Protein AF-A0A660MTZ4-F1 (afdb_monomer_lite)

Structure (mmCIF, N/CA/C/O backbone):
data_AF-A0A660MTZ4-F1
#
_entry.id   AF-A0A660MTZ4-F1
#
loop_
_atom_site.group_PDB
_atom_site.id
_atom_site.type_symbol
_atom_site.label_atom_id
_atom_site.label_alt_id
_atom_site.label_comp_id
_atom_site.label_asym_id
_atom_site.label_entity_id
_atom_site.label_seq_id
_atom_site.pdbx_PDB_ins_code
_atom_site.Cartn_x
_atom_site.Cartn_y
_atom_site.Cartn_z
_atom_site.occupancy
_atom_site.B_iso_or_equiv
_atom_site.auth_seq_id
_atom_site.auth_comp_id
_atom_site.auth_asym_id
_atom_site.auth_atom_id
_atom_site.pdbx_PDB_model_num
ATOM 1 N N . MET A 1 1 ? 45.796 -14.600 -54.735 1.00 60.44 1 MET A N 1
ATOM 2 C CA . MET A 1 1 ? 46.153 -14.712 -53.299 1.00 60.44 1 MET A CA 1
ATOM 3 C C . MET A 1 1 ? 45.987 -13.422 -52.475 1.00 60.44 1 MET A C 1
ATOM 5 O O . MET A 1 1 ? 45.614 -13.529 -51.316 1.00 60.44 1 MET A O 1
ATOM 9 N N . LYS A 1 2 ? 46.230 -12.202 -53.001 1.00 61.78 2 LYS A N 1
ATOM 10 C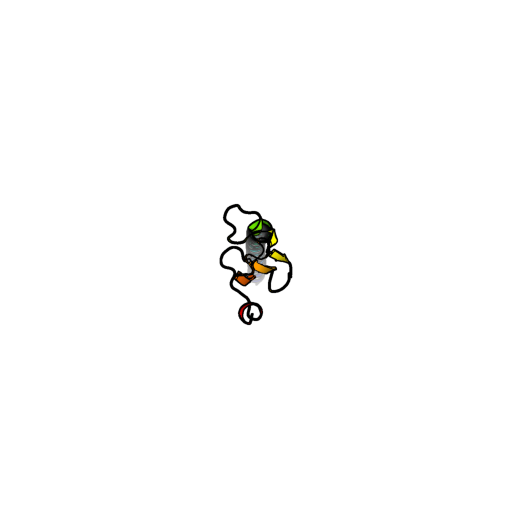 CA . LYS A 1 2 ? 45.974 -10.938 -52.255 1.00 61.78 2 LYS A CA 1
ATOM 11 C C . LYS A 1 2 ? 44.478 -10.587 -52.105 1.00 61.78 2 LYS A C 1
ATOM 13 O O . LYS A 1 2 ? 44.096 -10.045 -51.075 1.00 61.78 2 LYS A O 1
ATOM 18 N N . SER A 1 3 ? 43.652 -10.934 -53.098 1.00 71.88 3 SER A N 1
ATOM 19 C CA . SER A 1 3 ? 42.214 -10.602 -53.144 1.00 71.88 3 SER A CA 1
ATOM 20 C C . SER A 1 3 ? 41.358 -11.357 -52.108 1.00 71.88 3 SER A C 1
ATOM 22 O O . SER A 1 3 ? 40.445 -10.767 -51.531 1.00 71.88 3 SER A O 1
ATOM 24 N N . ASP A 1 4 ? 41.700 -12.605 -51.771 1.00 81.31 4 ASP A N 1
ATOM 25 C CA . ASP A 1 4 ? 40.934 -13.389 -50.784 1.00 81.31 4 ASP A CA 1
ATOM 26 C C . ASP A 1 4 ? 41.078 -12.835 -49.362 1.00 81.31 4 ASP A C 1
ATOM 28 O O . ASP A 1 4 ? 40.115 -12.758 -48.603 1.00 81.31 4 ASP A O 1
ATOM 32 N N . ARG A 1 5 ? 42.280 -12.363 -49.006 1.00 85.69 5 ARG A N 1
ATOM 33 C CA . ARG A 1 5 ? 42.540 -11.765 -47.688 1.00 85.69 5 ARG A CA 1
ATOM 34 C C . ARG A 1 5 ? 41.808 -10.437 -47.512 1.00 85.69 5 ARG A C 1
ATOM 36 O O . ARG A 1 5 ? 41.330 -10.155 -46.419 1.00 85.69 5 ARG A O 1
ATOM 43 N N . THR A 1 6 ? 41.677 -9.643 -48.576 1.00 88.12 6 THR A N 1
ATOM 44 C CA . THR A 1 6 ? 40.923 -8.384 -48.520 1.00 88.12 6 THR A CA 1
ATOM 45 C C . THR A 1 6 ? 39.429 -8.616 -48.304 1.00 88.12 6 THR A C 1
ATOM 47 O O . THR A 1 6 ? 38.830 -7.915 -47.494 1.00 88.12 6 THR A O 1
ATOM 50 N N . LEU A 1 7 ? 38.835 -9.637 -48.933 1.00 88.44 7 LEU A N 1
ATOM 51 C CA . LEU A 1 7 ? 37.413 -9.963 -48.755 1.00 88.44 7 LEU A CA 1
ATOM 52 C C . LEU A 1 7 ? 37.084 -10.375 -47.314 1.00 88.44 7 LEU A C 1
ATOM 54 O O . LEU A 1 7 ? 36.073 -9.937 -46.766 1.00 88.44 7 LEU A O 1
ATOM 58 N N . LEU A 1 8 ? 37.964 -11.149 -46.672 1.00 88.56 8 LEU A N 1
ATOM 59 C CA . LEU A 1 8 ? 37.791 -11.547 -45.271 1.00 88.56 8 LEU A CA 1
ATOM 60 C C . LEU A 1 8 ? 37.819 -10.345 -44.317 1.00 88.56 8 LEU A C 1
ATOM 62 O O . LEU A 1 8 ? 37.004 -10.271 -43.398 1.00 88.56 8 LEU A O 1
ATOM 66 N N . ILE A 1 9 ? 38.711 -9.380 -44.556 1.00 91.81 9 ILE A N 1
ATOM 67 C CA . ILE A 1 9 ? 38.810 -8.160 -43.741 1.00 91.81 9 ILE A CA 1
ATOM 68 C C . ILE A 1 9 ? 37.534 -7.321 -43.889 1.00 91.81 9 ILE A C 1
ATOM 70 O O . ILE A 1 9 ? 36.960 -6.908 -42.882 1.00 91.81 9 ILE A O 1
ATOM 74 N N . TYR A 1 10 ? 37.036 -7.123 -45.114 1.00 94.12 10 TYR A N 1
ATOM 75 C CA . TYR A 1 10 ? 35.783 -6.391 -45.327 1.00 94.12 10 TYR A CA 1
ATOM 76 C C . TYR A 1 10 ? 34.580 -7.088 -44.680 1.00 94.12 10 TYR A C 1
ATOM 78 O O . TYR A 1 10 ? 33.761 -6.418 -44.051 1.00 94.12 10 TYR A O 1
ATOM 86 N N . GLY A 1 11 ? 34.495 -8.419 -44.754 1.00 92.25 11 GLY A N 1
ATOM 87 C CA . GLY A 1 11 ? 33.436 -9.185 -44.091 1.00 92.25 11 GLY A CA 1
ATOM 88 C C . GLY A 1 11 ? 33.438 -9.020 -42.567 1.00 92.25 11 GLY A C 1
ATOM 89 O O . GLY A 1 11 ? 32.384 -8.815 -41.965 1.00 92.25 11 GLY A O 1
ATOM 90 N N . LEU A 1 12 ? 34.618 -9.036 -41.943 1.00 93.44 12 LEU A N 1
ATOM 91 C CA . LEU A 1 12 ? 34.767 -8.884 -40.492 1.00 93.44 12 LEU A CA 1
ATOM 92 C C . LEU A 1 12 ? 34.428 -7.455 -40.034 1.00 93.44 12 LEU A C 1
ATOM 94 O O . LEU A 1 12 ? 33.739 -7.276 -39.030 1.00 93.44 12 LEU A O 1
ATOM 98 N N . LEU A 1 13 ? 34.825 -6.441 -40.809 1.00 94.06 13 LEU A N 1
ATOM 99 C CA . LEU A 1 13 ? 34.481 -5.040 -40.543 1.00 94.06 13 LEU A CA 1
ATOM 100 C C . LEU A 1 13 ? 32.974 -4.783 -40.658 1.00 94.06 13 LEU A C 1
ATOM 102 O O . LEU A 1 13 ? 32.386 -4.162 -39.772 1.00 94.06 13 LEU A O 1
ATOM 106 N N . ILE A 1 14 ? 32.334 -5.297 -41.711 1.00 94.88 14 ILE A N 1
ATOM 107 C CA . ILE A 1 14 ? 30.888 -5.151 -41.921 1.00 94.88 14 ILE A CA 1
ATOM 108 C C . ILE A 1 14 ? 30.114 -5.902 -40.832 1.00 94.88 14 ILE A C 1
ATOM 110 O O . ILE A 1 14 ? 29.200 -5.340 -40.230 1.00 94.88 14 ILE A O 1
ATOM 114 N N . GLY A 1 15 ? 30.508 -7.140 -40.516 1.00 94.19 15 GLY A N 1
ATOM 115 C CA . GLY A 1 15 ? 29.901 -7.924 -39.441 1.00 94.19 15 GLY A CA 1
ATOM 116 C C . GLY A 1 15 ? 30.031 -7.246 -38.075 1.00 94.19 15 GLY A C 1
ATOM 117 O O . GLY A 1 15 ? 29.054 -7.165 -37.328 1.00 94.19 15 GLY A O 1
ATOM 118 N N . GLY A 1 16 ? 31.204 -6.684 -37.771 1.00 93.50 16 GLY A N 1
ATOM 119 C CA . GLY A 1 16 ? 31.438 -5.904 -36.556 1.00 93.50 16 GLY A CA 1
ATOM 120 C C . GLY A 1 16 ? 30.543 -4.667 -36.473 1.00 93.50 16 GLY A C 1
ATOM 121 O O . GLY A 1 16 ? 29.912 -4.437 -35.442 1.00 93.50 16 GLY A O 1
ATOM 122 N N . LEU A 1 17 ? 30.410 -3.917 -37.571 1.00 94.31 17 LEU A N 1
ATOM 123 C CA . LEU A 1 17 ? 29.572 -2.717 -37.635 1.00 94.31 17 LEU A CA 1
ATOM 124 C C . LEU A 1 17 ? 28.076 -3.042 -37.475 1.00 94.31 17 LEU A C 1
ATOM 126 O O . LEU A 1 17 ? 27.364 -2.382 -36.713 1.00 94.31 17 LEU A O 1
ATOM 130 N N . ILE A 1 18 ? 27.597 -4.096 -38.139 1.00 94.81 18 ILE A N 1
ATOM 131 C CA . ILE A 1 18 ? 26.212 -4.571 -38.012 1.00 94.81 18 ILE A CA 1
ATOM 132 C C . ILE A 1 18 ? 25.937 -5.032 -3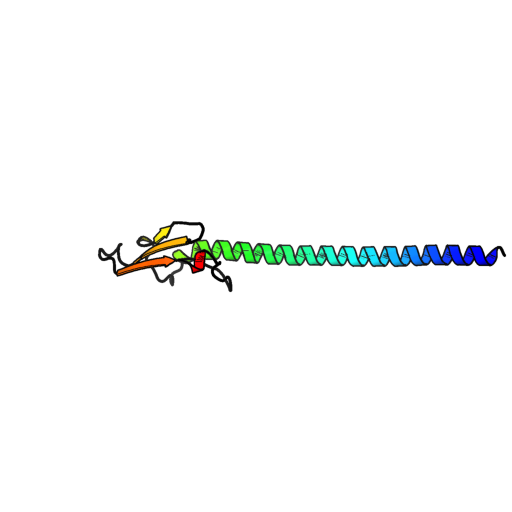6.575 1.00 94.81 18 ILE A C 1
ATOM 134 O O . ILE A 1 18 ? 24.926 -4.662 -35.979 1.00 94.81 18 ILE A O 1
ATOM 138 N N . THR A 1 19 ? 26.856 -5.790 -35.976 1.00 92.69 19 THR A N 1
ATOM 139 C CA . THR A 1 19 ? 26.698 -6.275 -34.597 1.00 92.69 19 THR A CA 1
ATOM 140 C C . THR A 1 19 ? 26.710 -5.115 -33.601 1.00 92.69 19 THR A C 1
ATOM 142 O O . THR A 1 19 ? 25.882 -5.072 -32.689 1.00 92.69 19 THR A O 1
ATOM 145 N N . TYR A 1 20 ? 27.592 -4.133 -33.805 1.00 95.12 20 TYR A N 1
ATOM 146 C CA . TYR A 1 20 ? 27.687 -2.932 -32.980 1.00 95.12 20 TYR A CA 1
ATOM 147 C C . TYR A 1 20 ? 26.394 -2.107 -33.002 1.00 95.12 20 TYR A C 1
ATOM 149 O O . TYR A 1 20 ? 25.859 -1.771 -31.940 1.00 95.12 20 TYR A O 1
ATOM 157 N N . THR A 1 21 ? 25.851 -1.831 -34.193 1.00 92.81 21 THR A N 1
ATOM 158 C CA . THR A 1 21 ? 24.586 -1.086 -34.350 1.00 92.81 21 THR A CA 1
ATOM 159 C C . THR A 1 21 ? 23.397 -1.846 -33.758 1.00 92.81 21 THR A C 1
ATOM 161 O O . THR A 1 21 ? 22.565 -1.271 -33.054 1.00 92.81 21 THR A O 1
ATOM 164 N N . PHE A 1 22 ? 23.334 -3.164 -33.956 1.00 93.38 22 PHE A N 1
ATOM 165 C CA . PHE A 1 22 ? 22.273 -3.991 -33.387 1.00 93.38 22 PHE A CA 1
ATOM 166 C C . PHE A 1 22 ? 22.310 -4.029 -31.849 1.00 93.38 22 PHE A C 1
ATOM 168 O O . PHE A 1 22 ? 21.265 -3.911 -31.196 1.00 93.38 22 PHE A O 1
ATOM 175 N N . LEU A 1 23 ? 23.504 -4.147 -31.254 1.00 90.19 23 LEU A N 1
ATOM 176 C CA . LEU A 1 23 ? 23.707 -4.132 -29.801 1.00 90.19 23 LEU A CA 1
ATOM 177 C C . LEU A 1 23 ? 23.302 -2.796 -29.175 1.00 90.19 23 LEU A C 1
ATOM 179 O O . LEU A 1 23 ? 22.586 -2.787 -28.171 1.00 90.19 23 LEU A O 1
ATOM 183 N N . THR A 1 24 ? 23.696 -1.674 -29.780 1.00 88.69 24 THR A N 1
ATOM 184 C CA . THR A 1 24 ? 23.326 -0.340 -29.282 1.00 88.69 24 THR A CA 1
ATOM 185 C C . THR A 1 24 ? 21.814 -0.132 -29.333 1.00 88.69 24 THR A C 1
ATOM 187 O O . THR A 1 24 ? 21.220 0.256 -28.326 1.00 88.69 24 THR A O 1
ATOM 190 N N . ILE A 1 25 ? 21.142 -0.498 -30.430 1.00 90.56 25 ILE A N 1
ATOM 191 C CA . ILE A 1 25 ? 19.673 -0.413 -30.522 1.00 90.56 25 ILE A CA 1
ATOM 192 C C . ILE A 1 25 ? 18.992 -1.269 -29.440 1.00 90.56 25 ILE A C 1
ATOM 194 O O . ILE A 1 25 ? 18.056 -0.812 -28.774 1.00 90.56 25 ILE A O 1
ATOM 198 N N . ARG A 1 26 ? 19.454 -2.510 -29.224 1.00 89.31 26 ARG A N 1
ATOM 199 C CA . ARG A 1 26 ? 18.933 -3.396 -28.165 1.00 89.31 26 ARG A CA 1
ATOM 200 C C . ARG A 1 26 ? 19.112 -2.778 -26.773 1.00 89.31 26 ARG A C 1
ATOM 202 O O . ARG A 1 26 ? 18.177 -2.825 -25.971 1.00 89.31 26 ARG A O 1
ATOM 209 N N . PHE A 1 27 ? 20.268 -2.173 -26.507 1.00 87.31 27 PHE A N 1
ATOM 210 C CA . PHE A 1 27 ? 20.594 -1.545 -25.227 1.00 87.31 27 PHE A CA 1
ATOM 211 C C . PHE A 1 27 ? 19.704 -0.328 -24.932 1.00 87.31 27 PHE A C 1
ATOM 213 O O . PHE A 1 27 ? 19.049 -0.289 -23.888 1.00 87.31 27 PHE A O 1
ATOM 220 N N . TYR A 1 28 ? 19.562 0.599 -25.886 1.00 87.75 28 TYR A N 1
ATOM 221 C CA . TYR A 1 28 ? 18.686 1.770 -25.738 1.00 87.75 28 TYR A CA 1
ATOM 222 C C . TYR A 1 28 ? 17.219 1.380 -25.519 1.00 87.75 28 TYR A C 1
ATOM 224 O O . TYR A 1 28 ? 16.535 1.951 -24.664 1.00 87.75 28 TYR A O 1
ATOM 232 N N . ARG A 1 29 ? 16.725 0.357 -26.231 1.00 84.75 29 ARG A N 1
ATOM 233 C CA . ARG A 1 29 ? 15.360 -0.154 -26.019 1.00 84.75 29 ARG A CA 1
ATOM 234 C C . ARG A 1 29 ? 15.183 -0.767 -24.631 1.00 84.75 29 ARG A C 1
ATOM 236 O O . ARG A 1 29 ? 14.116 -0.597 -24.043 1.00 84.75 29 ARG A O 1
ATOM 243 N N . LYS A 1 30 ? 16.196 -1.460 -24.100 1.00 84.19 30 LYS A N 1
ATOM 244 C CA . LYS A 1 30 ? 16.156 -2.043 -22.751 1.00 84.19 30 LYS A CA 1
ATOM 245 C C . LYS A 1 30 ? 16.095 -0.952 -21.681 1.00 84.19 30 LYS A C 1
ATOM 247 O O . LYS A 1 30 ? 15.221 -1.021 -20.822 1.00 84.19 30 LYS A O 1
ATOM 252 N N . ILE A 1 31 ? 16.939 0.076 -21.783 1.00 79.56 31 ILE A N 1
ATOM 253 C CA . ILE A 1 31 ? 16.940 1.214 -20.848 1.00 79.56 31 ILE A CA 1
ATOM 254 C C . ILE A 1 31 ? 15.589 1.930 -20.852 1.00 79.56 31 ILE A C 1
ATOM 256 O O . ILE A 1 31 ? 15.011 2.150 -19.790 1.00 79.56 31 ILE A O 1
ATOM 260 N N . LYS A 1 32 ? 15.042 2.230 -22.037 1.00 80.44 32 LYS A N 1
ATOM 261 C CA . LYS A 1 32 ? 13.748 2.917 -22.146 1.00 80.44 32 LYS A CA 1
ATOM 262 C C . LYS A 1 32 ? 12.610 2.114 -21.512 1.00 80.44 32 LYS A C 1
ATOM 264 O O . LYS A 1 32 ? 11.762 2.696 -20.843 1.00 80.44 32 LYS A O 1
ATOM 269 N N . ARG A 1 33 ? 12.601 0.785 -21.687 1.00 76.31 33 ARG A N 1
ATOM 270 C CA . ARG A 1 33 ? 11.622 -0.079 -21.011 1.00 76.31 33 ARG A CA 1
ATOM 271 C C . ARG A 1 33 ? 11.780 -0.000 -19.500 1.00 76.31 33 ARG A C 1
ATOM 273 O O . ARG A 1 33 ? 10.794 0.289 -18.846 1.00 76.31 33 ARG A O 1
ATOM 280 N N . ILE A 1 34 ? 12.995 -0.185 -18.977 1.00 70.56 34 ILE A N 1
ATOM 281 C CA . ILE A 1 34 ? 13.269 -0.152 -17.531 1.00 70.56 34 ILE A CA 1
ATOM 282 C C . ILE A 1 34 ? 12.776 1.160 -16.918 1.00 70.56 34 ILE A C 1
ATOM 284 O O . ILE A 1 34 ? 12.019 1.116 -15.960 1.00 70.56 34 ILE A O 1
ATOM 288 N N . GLN A 1 35 ? 13.109 2.310 -17.510 1.00 66.44 35 GLN A N 1
ATOM 289 C CA . GLN A 1 35 ? 12.653 3.609 -17.001 1.00 66.44 35 GLN A CA 1
ATOM 290 C C . GLN A 1 35 ? 11.121 3.712 -16.943 1.00 66.44 35 GLN A C 1
ATOM 292 O O . GLN A 1 35 ? 10.566 4.174 -15.947 1.00 66.44 35 GLN A O 1
ATOM 297 N N . GLN A 1 36 ? 10.423 3.244 -17.981 1.00 66.56 36 GLN A N 1
ATOM 298 C CA . GLN A 1 36 ? 8.959 3.256 -18.013 1.00 66.56 36 GLN A CA 1
ATOM 299 C C . GLN A 1 36 ? 8.340 2.321 -16.968 1.00 66.56 36 GLN A C 1
ATOM 301 O O . GLN A 1 36 ? 7.341 2.689 -16.346 1.00 66.56 36 GLN A O 1
ATOM 306 N N . THR A 1 37 ? 8.915 1.135 -16.746 1.00 60.66 37 THR A N 1
ATOM 307 C CA . THR A 1 37 ? 8.445 0.222 -15.696 1.00 60.66 37 THR A CA 1
ATOM 308 C C . THR A 1 37 ? 8.736 0.774 -14.305 1.00 60.66 37 THR A C 1
ATOM 310 O O . THR A 1 37 ? 7.843 0.738 -13.465 1.00 60.66 37 THR A O 1
ATOM 313 N N . THR A 1 38 ? 9.921 1.344 -14.068 1.00 58.50 38 THR A N 1
ATOM 314 C CA . THR A 1 38 ? 10.323 1.891 -12.763 1.00 58.50 38 THR A CA 1
ATOM 315 C C . THR A 1 38 ? 9.423 3.044 -12.326 1.00 58.50 38 THR A C 1
ATOM 317 O O . THR A 1 38 ? 8.982 3.060 -11.182 1.00 58.50 38 THR A O 1
ATOM 320 N N . VAL A 1 39 ? 9.078 3.970 -13.228 1.00 63.16 39 VAL A N 1
ATOM 321 C CA . VAL A 1 39 ? 8.175 5.095 -12.908 1.00 63.16 39 VAL A CA 1
ATOM 322 C C . VAL A 1 39 ? 6.746 4.620 -12.624 1.00 63.16 39 VAL A C 1
ATOM 324 O O . VAL A 1 39 ? 6.062 5.161 -11.757 1.00 63.16 39 VAL A O 1
ATOM 327 N N . ARG A 1 40 ? 6.266 3.598 -13.343 1.00 61.38 40 ARG A N 1
ATOM 328 C CA . ARG A 1 40 ? 4.931 3.028 -13.098 1.00 61.38 40 ARG A CA 1
ATOM 329 C C . ARG A 1 40 ? 4.873 2.254 -11.783 1.00 61.38 40 ARG A C 1
ATOM 331 O O . ARG A 1 40 ? 3.903 2.396 -11.044 1.00 61.38 40 ARG A O 1
ATOM 338 N N . GLN A 1 41 ? 5.905 1.466 -11.493 1.00 62.84 41 GLN A N 1
ATOM 339 C CA . GLN A 1 41 ? 6.005 0.690 -10.260 1.00 62.84 41 GLN A CA 1
ATOM 340 C C . GLN A 1 41 ? 6.130 1.602 -9.042 1.00 62.84 41 GLN A C 1
ATOM 342 O O . GLN A 1 41 ? 5.368 1.429 -8.099 1.00 62.84 41 GLN A O 1
ATOM 347 N N . SER A 1 42 ? 6.990 2.626 -9.089 1.00 65.69 42 SER A N 1
ATOM 348 C CA . SER A 1 42 ? 7.146 3.554 -7.964 1.00 65.69 42 SER A CA 1
ATOM 349 C C . SER A 1 42 ? 5.839 4.270 -7.630 1.00 65.69 42 SER A C 1
ATOM 351 O O . SER A 1 42 ? 5.448 4.319 -6.469 1.00 65.69 42 SER A O 1
ATOM 353 N N . ARG A 1 43 ? 5.104 4.750 -8.641 1.00 68.38 43 ARG A N 1
ATOM 354 C CA . ARG A 1 43 ? 3.812 5.414 -8.430 1.00 68.38 43 ARG A CA 1
ATOM 355 C C . ARG A 1 43 ? 2.768 4.477 -7.823 1.00 68.38 43 ARG A C 1
ATOM 357 O O . ARG A 1 43 ? 2.052 4.891 -6.918 1.00 68.38 43 ARG A O 1
ATOM 364 N N . SER A 1 44 ? 2.673 3.240 -8.312 1.00 71.94 44 SER A N 1
ATOM 365 C CA . SER A 1 44 ? 1.726 2.256 -7.775 1.00 71.94 44 SER A CA 1
ATOM 366 C C . SER A 1 44 ? 2.051 1.884 -6.330 1.00 71.94 44 SER A C 1
ATOM 368 O O . SER A 1 44 ? 1.138 1.772 -5.521 1.00 71.94 44 SER A O 1
ATOM 370 N N . SER A 1 45 ? 3.334 1.716 -6.002 1.00 71.31 45 SER A N 1
ATOM 371 C CA . SER A 1 45 ? 3.777 1.404 -4.642 1.00 71.31 45 SER A CA 1
ATOM 372 C C . SER A 1 45 ? 3.535 2.566 -3.679 1.00 71.31 45 SER A C 1
ATOM 374 O O . SER A 1 45 ? 2.996 2.344 -2.603 1.00 71.31 45 SER A O 1
ATOM 376 N N . ILE A 1 46 ? 3.843 3.804 -4.085 1.00 75.94 46 ILE A N 1
ATOM 377 C CA . ILE A 1 46 ? 3.601 5.003 -3.264 1.00 75.94 46 ILE A CA 1
ATOM 378 C C . ILE A 1 46 ? 2.105 5.194 -3.005 1.00 75.94 46 ILE A C 1
ATOM 380 O O . ILE A 1 46 ? 1.702 5.470 -1.881 1.00 75.94 46 ILE A O 1
ATOM 384 N N . LEU A 1 47 ? 1.265 5.044 -4.034 1.00 77.06 47 LEU A N 1
ATOM 385 C CA . LEU A 1 47 ? -0.185 5.161 -3.865 1.00 77.06 47 LEU A CA 1
ATOM 386 C C . LEU A 1 47 ? -0.754 4.049 -2.977 1.00 77.06 47 LEU A C 1
ATOM 388 O O . LEU A 1 47 ? -1.678 4.322 -2.215 1.00 77.06 47 LEU A O 1
ATOM 392 N N . GLY A 1 48 ? -0.197 2.837 -3.050 1.00 77.50 48 GLY A N 1
ATOM 393 C CA . GLY A 1 48 ? -0.530 1.748 -2.134 1.00 77.50 48 GLY A CA 1
ATOM 394 C C . GLY A 1 48 ? -0.207 2.114 -0.687 1.00 77.50 48 GLY A C 1
ATOM 395 O O . GLY A 1 48 ? -1.101 2.183 0.145 1.00 77.50 48 GLY A O 1
ATOM 396 N N . GLU A 1 49 ? 1.038 2.498 -0.412 1.00 77.31 49 GLU A N 1
ATOM 397 C CA . GLU A 1 49 ? 1.469 2.871 0.942 1.00 77.31 49 GLU A CA 1
ATOM 398 C C . GLU A 1 49 ? 0.654 4.044 1.522 1.00 77.31 49 GLU A C 1
ATOM 400 O O . GLU A 1 49 ? 0.272 4.044 2.693 1.00 77.31 49 GLU A O 1
ATOM 405 N N . VAL A 1 50 ? 0.355 5.057 0.703 1.00 79.62 50 VAL A N 1
ATOM 406 C CA . VAL A 1 50 ? -0.473 6.196 1.125 1.00 79.62 50 VAL A CA 1
ATOM 407 C C . VAL A 1 50 ? -1.909 5.755 1.405 1.00 79.62 50 VAL A C 1
ATOM 409 O O . VAL A 1 50 ? -2.489 6.168 2.406 1.00 79.62 50 VAL A O 1
ATOM 412 N N . SER A 1 51 ? -2.491 4.913 0.551 1.00 79.00 51 SER A N 1
ATOM 413 C CA . SER A 1 51 ? -3.857 4.424 0.739 1.00 79.00 51 SER A CA 1
ATOM 414 C C . SER A 1 51 ? -3.982 3.513 1.965 1.00 79.00 51 SER A C 1
ATOM 416 O O . SER A 1 51 ? -5.008 3.566 2.638 1.00 79.00 51 SER A O 1
ATOM 418 N N . GLU A 1 52 ? -2.960 2.727 2.303 1.00 82.44 52 GLU A N 1
ATOM 419 C CA . GLU A 1 52 ? -2.933 1.925 3.537 1.00 82.44 52 GLU A CA 1
ATOM 420 C C . GLU A 1 52 ? -2.986 2.832 4.771 1.00 82.44 52 GLU A C 1
ATOM 422 O O . GLU A 1 52 ? -3.869 2.687 5.615 1.00 82.44 52 GLU A O 1
ATOM 427 N N . LYS A 1 53 ? -2.136 3.865 4.815 1.00 78.44 53 LYS A N 1
ATOM 428 C CA . LYS A 1 53 ? -2.092 4.815 5.942 1.00 78.44 53 LYS A CA 1
ATOM 429 C C . LYS A 1 53 ? -3.344 5.686 6.063 1.00 78.44 53 LYS A C 1
ATOM 431 O O . LYS A 1 53 ? -3.695 6.095 7.165 1.00 78.44 53 LYS A O 1
ATOM 436 N N . LEU A 1 54 ? -4.004 6.000 4.947 1.00 82.94 54 LEU A N 1
ATOM 437 C CA . LEU A 1 54 ? -5.209 6.835 4.940 1.00 82.94 54 LEU A CA 1
ATOM 438 C C . LEU A 1 54 ? -6.505 6.046 5.156 1.00 82.94 54 LEU A C 1
ATOM 440 O O . LEU A 1 54 ? -7.520 6.662 5.473 1.00 82.94 54 LEU A O 1
ATOM 444 N N . SER A 1 55 ? -6.494 4.716 5.012 1.00 84.19 55 SER A N 1
ATOM 445 C CA . SER A 1 55 ? -7.706 3.887 5.114 1.00 84.19 55 SER A CA 1
ATOM 446 C C . SER A 1 55 ? -8.517 4.118 6.400 1.00 84.19 55 SER A C 1
ATOM 448 O O . SER A 1 55 ? -9.729 4.294 6.278 1.00 84.19 55 SER A O 1
ATOM 450 N N . PRO A 1 56 ? -7.908 4.237 7.600 1.00 85.00 56 PRO A N 1
ATOM 451 C CA . PRO A 1 56 ? -8.639 4.520 8.843 1.00 85.00 56 PRO A CA 1
ATOM 452 C C . PRO A 1 56 ? -9.358 5.877 8.905 1.00 85.00 56 PRO A C 1
ATOM 454 O O . PRO A 1 56 ? -10.164 6.103 9.806 1.00 85.00 56 PRO A O 1
ATOM 457 N N . LEU A 1 57 ? -9.038 6.798 7.990 1.00 84.75 57 LEU A N 1
ATOM 458 C CA . LEU A 1 57 ? -9.625 8.140 7.912 1.00 84.75 57 LEU A CA 1
ATOM 459 C C . LEU A 1 57 ? -10.744 8.234 6.864 1.00 84.75 57 LEU A C 1
ATOM 461 O O . LEU A 1 57 ? -11.369 9.286 6.724 1.00 84.75 57 LEU A O 1
ATOM 465 N N . LEU A 1 58 ? -10.985 7.167 6.097 1.00 85.00 58 LEU A N 1
ATOM 466 C CA . LEU A 1 58 ? -12.017 7.148 5.068 1.00 85.00 58 LEU A CA 1
ATOM 467 C C . LEU A 1 58 ? -13.413 6.986 5.694 1.00 85.00 58 LEU A C 1
ATOM 469 O O . LEU A 1 58 ? -13.576 6.223 6.644 1.00 85.00 58 LEU A O 1
ATOM 473 N N . PRO A 1 59 ? -14.453 7.628 5.128 1.00 78.81 59 PRO A N 1
ATOM 474 C CA . PRO A 1 59 ? -15.806 7.628 5.698 1.00 78.81 59 PRO A CA 1
ATOM 475 C C . PRO A 1 59 ? -16.464 6.241 5.787 1.00 78.81 59 PRO A C 1
ATOM 477 O O . PRO A 1 59 ? -17.409 6.072 6.547 1.00 78.81 59 PRO A O 1
ATOM 480 N N . ASN A 1 60 ? -15.968 5.254 5.034 1.00 83.62 60 ASN A N 1
ATOM 481 C CA . ASN A 1 60 ? -16.493 3.884 5.012 1.00 83.62 60 ASN A CA 1
ATOM 482 C C . ASN A 1 60 ? -15.606 2.887 5.776 1.00 83.62 60 ASN A C 1
ATOM 484 O O . ASN A 1 60 ? -15.750 1.679 5.591 1.00 83.62 60 ASN A O 1
ATOM 488 N N . PHE A 1 61 ? -14.649 3.362 6.577 1.00 88.44 61 PHE A N 1
ATOM 489 C CA . PHE A 1 61 ? -13.830 2.469 7.387 1.00 88.44 61 PHE A CA 1
ATOM 490 C C . PHE A 1 61 ? -14.704 1.816 8.477 1.00 88.44 61 PHE A C 1
ATOM 492 O O . PHE A 1 61 ? -15.440 2.523 9.165 1.00 88.44 61 PHE A O 1
ATOM 499 N N . PRO A 1 62 ? -14.674 0.479 8.632 1.00 88.50 62 PRO A N 1
ATOM 500 C CA . PRO A 1 62 ? -15.682 -0.252 9.406 1.00 88.50 62 PRO A CA 1
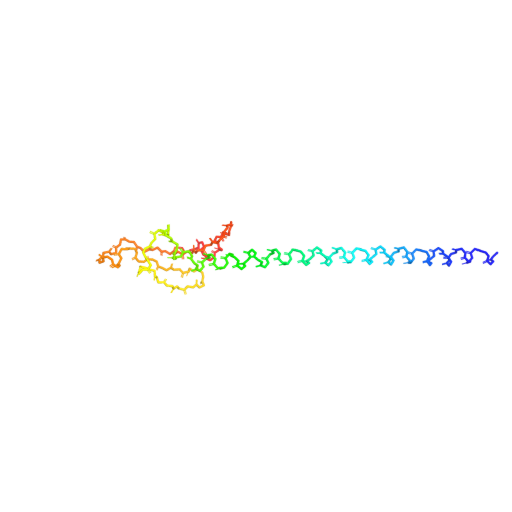ATOM 501 C C . PRO A 1 62 ? -15.587 -0.048 10.923 1.00 88.50 62 PRO A C 1
ATOM 503 O O . PRO A 1 62 ? -16.527 -0.391 11.635 1.00 88.50 62 PRO A O 1
ATOM 506 N N . TYR A 1 63 ? -14.482 0.512 11.422 1.00 91.75 63 TYR A N 1
ATOM 507 C CA . TYR A 1 63 ? -14.230 0.669 12.852 1.00 91.75 63 TYR A CA 1
ATOM 508 C C . TYR A 1 63 ? -14.093 2.131 13.261 1.00 91.75 63 TYR A C 1
ATOM 510 O O . TYR A 1 63 ? -13.663 2.990 12.492 1.00 91.75 63 TYR A O 1
ATOM 518 N N . HIS A 1 64 ? -14.415 2.421 14.518 1.00 90.75 64 HIS A N 1
ATOM 519 C CA . HIS A 1 64 ? -14.253 3.760 15.057 1.00 90.75 64 HIS A CA 1
ATOM 520 C C . HIS A 1 64 ? -12.768 4.067 15.307 1.00 90.75 64 HIS A C 1
ATOM 522 O O . HIS A 1 64 ? -12.065 3.287 15.944 1.00 90.75 64 HIS A O 1
ATOM 528 N N . THR A 1 65 ? -12.275 5.234 14.883 1.00 89.06 65 THR A N 1
ATOM 529 C CA . THR A 1 65 ? -10.839 5.570 14.970 1.00 89.06 65 THR A CA 1
ATOM 530 C C . THR A 1 65 ? -10.297 5.575 16.407 1.00 89.06 65 THR A C 1
ATOM 532 O O . THR A 1 65 ? -9.120 5.308 16.616 1.00 89.06 65 THR A O 1
ATOM 535 N N . LYS A 1 66 ? -11.146 5.837 17.415 1.00 91.25 66 LYS A N 1
ATOM 536 C CA . LYS A 1 66 ? -10.759 5.768 18.844 1.00 91.25 66 LYS A CA 1
ATOM 537 C C . LYS A 1 66 ? -10.563 4.343 19.372 1.00 91.25 66 LYS A C 1
ATOM 539 O O . LYS A 1 66 ? -9.978 4.190 20.437 1.00 91.25 66 LYS A O 1
ATOM 544 N N . ASP A 1 67 ? -11.063 3.340 18.656 1.00 94.00 67 ASP A N 1
ATOM 545 C CA . ASP A 1 67 ? -10.930 1.927 19.022 1.00 94.00 67 ASP A CA 1
ATOM 546 C C . ASP A 1 67 ? -9.681 1.289 18.391 1.00 94.00 67 ASP A C 1
ATOM 548 O O . ASP A 1 67 ? -9.369 0.136 18.674 1.00 94.00 67 ASP A O 1
ATOM 552 N N . LEU A 1 68 ? -8.950 2.031 17.551 1.00 93.56 68 LEU A N 1
ATOM 553 C CA . LEU A 1 68 ? -7.745 1.569 16.868 1.00 93.56 68 LEU A CA 1
ATOM 554 C C . LEU A 1 68 ? -6.492 1.828 17.707 1.00 93.56 68 LEU A C 1
ATOM 556 O O . LEU A 1 68 ? -6.194 2.968 18.065 1.00 93.56 68 LEU A O 1
ATOM 560 N N . VAL A 1 69 ? -5.695 0.785 17.925 1.00 92.56 69 VAL A N 1
ATOM 561 C CA . VAL A 1 69 ? -4.341 0.883 18.480 1.00 92.56 69 VAL A CA 1
ATOM 562 C C . VAL A 1 69 ? -3.345 0.450 17.417 1.00 92.56 69 VAL A C 1
ATOM 564 O O . VAL A 1 69 ? -3.385 -0.685 16.950 1.00 92.56 69 VAL A O 1
ATOM 567 N N . PHE A 1 70 ? -2.456 1.360 17.024 1.00 90.25 70 PHE A N 1
ATOM 568 C CA . PHE A 1 70 ? -1.402 1.066 16.055 1.00 90.25 70 PHE A CA 1
ATOM 569 C C . PHE A 1 70 ? -0.339 0.145 16.667 1.00 90.25 70 PHE A C 1
ATOM 571 O O . PHE A 1 70 ? 0.153 0.415 17.765 1.00 90.25 70 PHE A O 1
ATOM 578 N N . VAL A 1 71 ? 0.032 -0.910 15.939 1.00 90.31 71 VAL A N 1
ATOM 579 C CA . VAL A 1 71 ? 1.067 -1.877 16.340 1.00 90.31 71 VAL A CA 1
ATOM 580 C C . VAL A 1 71 ? 2.247 -1.836 15.370 1.00 90.31 71 VAL A C 1
ATOM 582 O O . VAL A 1 71 ? 3.388 -1.641 15.797 1.00 90.31 71 VAL A O 1
ATOM 585 N N . GLY A 1 72 ? 1.988 -1.964 14.066 1.00 81.88 72 GLY A N 1
ATOM 586 C CA . GLY A 1 72 ? 2.989 -1.828 13.011 1.00 81.88 72 GLY A CA 1
ATOM 587 C C . GLY A 1 72 ? 3.326 -3.144 12.310 1.00 81.88 72 GLY A C 1
ATOM 588 O O . GLY A 1 72 ? 2.493 -3.741 11.647 1.00 81.88 72 GLY A O 1
ATOM 589 N N . LYS A 1 73 ? 4.595 -3.569 12.344 1.00 76.62 73 LYS A N 1
ATOM 590 C CA . LYS A 1 73 ? 5.101 -4.575 11.394 1.00 76.62 73 LYS A CA 1
ATOM 591 C C . LYS A 1 73 ? 4.460 -5.959 11.609 1.00 76.62 73 LYS A C 1
ATOM 593 O O . LYS A 1 73 ? 4.819 -6.655 12.555 1.00 76.62 73 LYS A O 1
ATOM 598 N N . GLY A 1 74 ? 3.598 -6.370 10.677 1.00 76.31 74 GLY A N 1
ATOM 599 C CA . GLY A 1 74 ? 2.936 -7.681 10.630 1.00 76.31 74 GLY A CA 1
ATOM 600 C C . GLY A 1 74 ? 1.481 -7.681 11.111 1.00 76.31 74 GLY A C 1
ATOM 601 O O . GLY A 1 74 ? 0.764 -8.614 10.784 1.00 76.31 74 GLY A O 1
ATOM 602 N N . ILE A 1 75 ? 1.062 -6.666 11.869 1.00 83.56 75 ILE A N 1
ATOM 603 C CA . ILE A 1 75 ? -0.340 -6.343 12.159 1.00 83.56 75 ILE A CA 1
ATOM 604 C C . ILE A 1 75 ? -0.382 -4.821 12.296 1.00 83.56 75 ILE A C 1
ATOM 606 O O . ILE A 1 75 ? 0.150 -4.284 13.272 1.00 83.56 75 ILE A O 1
ATOM 610 N N . ASP A 1 76 ? -0.991 -4.113 11.352 1.00 86.94 76 ASP A N 1
ATOM 611 C CA . ASP A 1 76 ? -1.043 -2.649 11.407 1.00 86.94 76 ASP A CA 1
ATOM 612 C C . ASP A 1 76 ? -1.768 -2.137 12.665 1.00 86.94 76 ASP A C 1
ATOM 614 O O . ASP A 1 76 ? -1.259 -1.249 13.361 1.00 86.94 76 ASP A O 1
ATOM 618 N N . TYR A 1 77 ? -2.929 -2.718 12.990 1.00 91.88 77 TYR A N 1
ATOM 619 C CA . TYR A 1 77 ? -3.783 -2.287 14.097 1.00 91.88 77 TYR A CA 1
ATOM 620 C C . TYR A 1 77 ? -4.362 -3.445 14.913 1.00 91.88 77 TYR A C 1
ATOM 622 O O . TYR A 1 77 ? -4.731 -4.491 14.386 1.00 91.88 77 TYR A O 1
ATOM 630 N N . ILE A 1 78 ? -4.554 -3.200 16.208 1.00 94.19 78 ILE A N 1
ATOM 631 C CA . ILE A 1 78 ? -5.500 -3.946 17.042 1.00 94.19 78 ILE A CA 1
ATOM 632 C C . ILE A 1 78 ? -6.726 -3.061 17.243 1.00 94.19 78 ILE A C 1
ATOM 634 O O . ILE A 1 78 ? -6.603 -1.919 17.691 1.00 94.19 78 ILE A O 1
ATOM 638 N N . VAL A 1 79 ? -7.904 -3.581 16.913 1.00 95.69 79 VAL A N 1
ATOM 639 C CA . VAL A 1 79 ? -9.179 -2.887 17.094 1.00 95.69 79 VAL A CA 1
ATOM 640 C C . VAL A 1 79 ? -9.867 -3.409 18.345 1.00 95.69 79 VAL A C 1
ATOM 642 O O . VAL A 1 79 ? -10.184 -4.591 18.423 1.00 95.69 79 VAL A O 1
ATOM 645 N N . PHE A 1 80 ? -10.135 -2.530 19.304 1.00 96.75 80 PHE A N 1
ATOM 646 C CA . PHE A 1 80 ? -10.947 -2.813 20.487 1.00 96.75 80 PHE A CA 1
ATOM 647 C C . PHE A 1 80 ? -12.391 -2.369 20.241 1.00 96.75 80 PHE A C 1
ATOM 649 O O . PHE A 1 80 ? -12.850 -1.369 20.797 1.00 96.75 80 PHE A O 1
ATOM 656 N N . ASP A 1 81 ? -13.097 -3.074 19.360 1.00 96.06 81 ASP A N 1
ATOM 657 C CA . ASP A 1 81 ? -14.374 -2.616 18.818 1.00 96.06 81 ASP A CA 1
ATOM 658 C C . ASP A 1 81 ? -15.414 -2.340 19.920 1.00 96.06 81 ASP A C 1
ATOM 660 O O . ASP A 1 81 ? -15.751 -3.207 20.733 1.00 96.06 81 ASP A O 1
ATOM 664 N N . GLY A 1 82 ? -15.931 -1.109 19.957 1.00 93.50 82 GLY A N 1
ATOM 665 C CA . GLY A 1 82 ? -16.927 -0.671 20.933 1.00 93.50 82 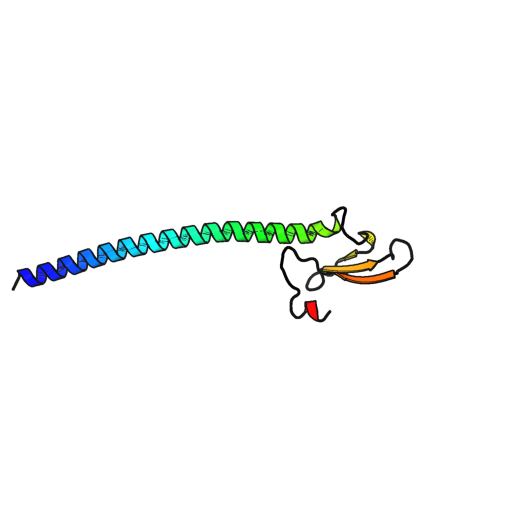GLY A CA 1
ATOM 666 C C . GLY A 1 82 ? -16.360 -0.157 22.258 1.00 93.50 82 GLY A C 1
ATOM 667 O O . GLY A 1 82 ? -17.126 0.383 23.063 1.00 93.50 82 GLY A O 1
ATOM 668 N N . LEU A 1 83 ? -15.045 -0.248 22.487 1.00 94.56 83 LEU A N 1
ATOM 669 C CA . LEU A 1 83 ? -14.416 0.192 23.736 1.00 94.56 83 LEU A CA 1
ATOM 670 C C . LEU A 1 83 ? -14.626 1.692 23.990 1.00 94.56 83 LEU A C 1
ATOM 672 O O . LEU A 1 83 ? -14.974 2.083 25.103 1.00 94.56 83 LEU A O 1
ATOM 676 N N . SER A 1 84 ? -14.515 2.529 22.957 1.00 93.00 84 SER A N 1
ATOM 677 C CA . SER A 1 84 ? -14.779 3.974 23.031 1.00 93.00 84 SER A CA 1
ATOM 678 C C . SER A 1 84 ? -16.236 4.322 23.348 1.00 93.00 84 SER A C 1
ATOM 680 O O . SER A 1 84 ? -16.504 5.425 23.823 1.00 93.00 84 SER A O 1
ATOM 682 N N . ASN A 1 85 ? -17.161 3.378 23.156 1.00 93.50 85 ASN A N 1
ATOM 683 C CA . ASN A 1 85 ? -18.571 3.487 23.536 1.00 93.50 85 ASN A CA 1
ATOM 684 C C . ASN A 1 85 ? -18.868 2.860 24.915 1.00 93.50 85 ASN A C 1
ATOM 686 O O . ASN A 1 85 ? -20.029 2.712 25.290 1.00 93.50 85 ASN A O 1
ATOM 690 N N . GLY A 1 86 ? -17.835 2.469 25.671 1.00 93.94 86 GLY A N 1
ATOM 691 C CA . GLY A 1 86 ? -17.949 1.940 27.033 1.00 93.94 86 GLY A CA 1
ATOM 692 C C . GLY A 1 86 ? -18.226 0.438 27.133 1.00 93.94 86 GLY A C 1
ATOM 693 O O . GLY A 1 86 ? -18.343 -0.078 28.244 1.00 93.94 86 GLY A O 1
ATOM 694 N N . ARG A 1 87 ? -18.314 -0.288 26.010 1.00 95.00 87 ARG A N 1
ATOM 695 C CA . ARG A 1 87 ? -18.502 -1.745 26.008 1.00 95.00 87 ARG A CA 1
ATOM 696 C C . ARG A 1 87 ? -17.731 -2.400 24.868 1.00 95.00 87 ARG A C 1
ATOM 698 O O . ARG A 1 87 ? -18.140 -2.314 23.713 1.00 95.00 87 ARG A O 1
ATOM 705 N N . LEU A 1 88 ? -16.675 -3.125 25.229 1.00 96.19 88 LEU A N 1
ATOM 706 C CA . LEU A 1 88 ? -15.924 -3.966 24.302 1.00 96.19 88 LEU A CA 1
ATOM 707 C C . LEU A 1 88 ? -16.829 -5.072 23.737 1.00 96.19 88 LEU A C 1
ATOM 709 O O . LEU A 1 88 ? -17.466 -5.804 24.500 1.00 96.19 88 LEU A O 1
ATOM 713 N N . ARG A 1 89 ? -16.886 -5.174 22.409 1.00 95.50 89 ARG A N 1
ATOM 714 C CA . ARG A 1 89 ? -17.599 -6.231 21.683 1.00 95.50 89 ARG A CA 1
ATOM 715 C C . ARG A 1 89 ? -16.649 -7.329 21.235 1.00 95.50 89 ARG A C 1
ATOM 717 O O . ARG A 1 89 ? -16.897 -8.493 21.529 1.00 95.50 89 ARG A O 1
ATOM 724 N N . GLU A 1 90 ? -15.564 -6.946 20.574 1.00 95.06 90 GLU A N 1
ATOM 725 C CA . GLU A 1 90 ? -14.562 -7.864 20.043 1.00 95.06 90 GLU A CA 1
ATOM 726 C C . GLU A 1 90 ? -13.180 -7.207 19.959 1.00 95.06 90 GLU A C 1
ATOM 728 O O . GLU A 1 90 ? -13.045 -5.985 20.051 1.00 95.06 90 GLU A O 1
ATOM 733 N N . ILE A 1 91 ? -12.153 -8.045 19.810 1.00 95.75 91 ILE A N 1
ATOM 734 C CA . ILE A 1 91 ? -10.784 -7.620 19.521 1.00 95.75 91 ILE A CA 1
ATOM 735 C C . ILE A 1 91 ? -10.427 -8.153 18.137 1.00 95.75 91 ILE A C 1
ATOM 737 O O . ILE A 1 91 ? -10.464 -9.364 17.925 1.00 95.75 91 ILE A O 1
ATOM 741 N N . VAL A 1 92 ? -10.076 -7.259 17.214 1.00 94.31 92 VAL A N 1
ATOM 742 C CA . VAL A 1 92 ? -9.740 -7.609 15.828 1.00 94.31 92 VAL A CA 1
ATOM 743 C C . VAL A 1 92 ? -8.279 -7.280 15.554 1.00 94.31 92 VAL A C 1
ATOM 745 O O . VAL A 1 92 ? -7.842 -6.152 15.781 1.00 94.31 92 VAL A O 1
ATOM 748 N N . PHE A 1 93 ? -7.530 -8.246 15.027 1.00 93.12 93 PHE A N 1
ATOM 749 C CA . PHE A 1 93 ? -6.217 -7.999 14.436 1.00 93.12 93 PHE A CA 1
ATOM 750 C C . PHE A 1 93 ? -6.421 -7.570 12.987 1.00 93.12 93 PHE A C 1
ATOM 752 O O . PHE A 1 93 ? -6.965 -8.321 12.178 1.00 93.12 93 PHE A O 1
ATOM 759 N N . LEU A 1 94 ? -6.052 -6.332 12.680 1.00 89.94 94 LEU A N 1
ATOM 760 C CA . LEU A 1 94 ? -6.323 -5.705 11.398 1.00 89.94 94 LEU A CA 1
ATOM 761 C C . LEU A 1 94 ? -5.015 -5.394 10.675 1.00 89.94 94 LEU A C 1
ATOM 763 O O . LEU A 1 94 ? -4.211 -4.590 11.142 1.00 89.94 94 LEU A O 1
ATOM 767 N N . GLU A 1 95 ? -4.869 -5.985 9.495 1.00 87.94 95 GLU A N 1
ATOM 768 C CA . GLU A 1 95 ? -3.823 -5.671 8.525 1.00 87.94 95 GLU A CA 1
ATOM 769 C C . GLU A 1 95 ? -4.458 -4.962 7.324 1.00 87.94 95 GLU A C 1
ATOM 771 O O . GLU A 1 95 ? -5.420 -5.464 6.732 1.00 87.94 95 GLU A O 1
ATOM 776 N N . ILE A 1 96 ? -3.939 -3.792 6.953 1.00 84.38 96 ILE A N 1
ATOM 777 C CA . ILE A 1 96 ? -4.454 -2.996 5.841 1.00 84.38 96 ILE A CA 1
ATOM 778 C C . ILE A 1 96 ? -3.544 -3.219 4.637 1.00 84.38 96 ILE A C 1
ATOM 780 O O . ILE A 1 96 ? -2.412 -2.754 4.584 1.00 84.38 96 ILE A O 1
ATOM 784 N N . LYS A 1 97 ? -4.061 -3.902 3.616 1.00 78.50 97 LYS A N 1
ATOM 785 C CA . LYS A 1 97 ? -3.360 -4.092 2.342 1.00 78.50 97 LYS A CA 1
ATOM 786 C C . LYS A 1 97 ? -4.041 -3.316 1.224 1.00 78.50 97 LYS A C 1
ATOM 788 O O . LYS A 1 97 ? -5.268 -3.247 1.150 1.00 78.50 97 LYS A O 1
ATOM 793 N N . THR A 1 98 ? -3.252 -2.806 0.287 1.00 71.62 98 THR A N 1
ATOM 794 C CA . THR A 1 98 ? -3.760 -2.249 -0.973 1.00 71.62 98 THR A CA 1
ATOM 795 C C . THR A 1 98 ? -3.678 -3.229 -2.143 1.00 71.62 98 THR A C 1
ATOM 797 O O . THR A 1 98 ? -2.730 -4.001 -2.283 1.00 71.62 98 THR A O 1
ATOM 800 N N . ASN A 1 99 ? -4.672 -3.167 -3.040 1.00 66.44 99 ASN A N 1
ATOM 801 C CA . ASN A 1 99 ? -4.815 -4.045 -4.213 1.00 66.44 99 ASN A CA 1
ATOM 802 C C . ASN A 1 99 ? -4.887 -5.547 -3.855 1.00 66.44 99 ASN A C 1
ATOM 804 O O . ASN A 1 99 ? -5.533 -5.936 -2.891 1.00 66.44 99 ASN A O 1
ATOM 808 N N . THR A 1 100 ? -4.275 -6.409 -4.670 1.00 59.03 100 THR A N 1
ATOM 809 C CA . THR A 1 100 ? -4.300 -7.875 -4.561 1.00 59.03 100 THR A CA 1
ATOM 810 C C . THR A 1 100 ? -3.213 -8.421 -3.630 1.00 59.03 100 THR A C 1
ATOM 812 O O . THR A 1 100 ? -2.795 -9.569 -3.791 1.00 59.03 100 THR A O 1
ATOM 815 N N . SER A 1 101 ? -2.676 -7.598 -2.724 1.00 67.38 101 SER A N 1
ATOM 816 C CA . SER A 1 101 ? -1.622 -8.035 -1.808 1.00 67.38 101 SER A CA 1
ATOM 817 C C . SER A 1 101 ? -2.209 -9.024 -0.801 1.00 67.38 101 SER A C 1
ATOM 819 O O . SER A 1 101 ? -3.182 -8.715 -0.118 1.00 67.38 101 SER A O 1
ATOM 821 N N . GLN A 1 102 ? -1.652 -10.233 -0.751 1.00 75.38 102 GLN A N 1
ATOM 822 C CA . GLN A 1 102 ? -2.093 -11.287 0.163 1.00 75.38 102 GLN A CA 1
ATOM 823 C C . GLN A 1 102 ? -1.302 -11.228 1.470 1.00 75.38 102 GLN A C 1
ATOM 825 O O . GLN A 1 102 ? -0.155 -10.774 1.480 1.00 75.38 102 GLN A O 1
ATOM 830 N N . LEU A 1 103 ? -1.901 -11.741 2.547 1.00 78.06 103 LEU A N 1
ATOM 831 C CA . LEU A 1 103 ? -1.217 -11.911 3.827 1.00 78.06 103 LEU A CA 1
ATOM 832 C C . LEU A 1 103 ? 0.028 -12.787 3.649 1.00 78.06 103 LEU A C 1
ATOM 834 O O . LEU A 1 103 ? -0.019 -13.828 2.984 1.00 78.06 103 LEU A O 1
ATOM 838 N N . ASN A 1 104 ? 1.143 -12.372 4.241 1.00 79.00 104 ASN A N 1
ATOM 839 C CA . ASN A 1 104 ? 2.374 -13.152 4.260 1.00 79.00 104 ASN A CA 1
ATOM 840 C C . ASN A 1 104 ? 2.260 -14.344 5.237 1.00 79.00 104 ASN A C 1
ATOM 842 O O . ASN A 1 104 ? 1.326 -14.436 6.027 1.00 79.00 104 ASN A O 1
ATOM 846 N N . LYS A 1 105 ? 3.220 -15.277 5.203 1.00 80.69 105 LYS A N 1
ATOM 847 C CA . LYS A 1 105 ? 3.160 -16.498 6.032 1.00 80.69 105 LYS A CA 1
ATOM 848 C C . LYS A 1 105 ? 3.082 -16.234 7.540 1.00 80.69 105 LYS A C 1
ATOM 850 O O . LYS A 1 105 ? 2.504 -17.049 8.240 1.00 80.69 105 LYS A O 1
ATOM 855 N N . ASN A 1 106 ? 3.680 -15.148 8.022 1.00 77.88 106 ASN A N 1
ATOM 856 C CA . ASN A 1 106 ? 3.647 -14.783 9.436 1.00 77.88 106 ASN A CA 1
ATOM 857 C C . ASN A 1 106 ? 2.312 -14.113 9.783 1.00 77.88 106 ASN A C 1
ATOM 859 O O . ASN A 1 106 ? 1.730 -14.433 10.805 1.00 77.88 106 ASN A O 1
ATOM 863 N N . GLU A 1 107 ? 1.813 -13.235 8.910 1.00 77.12 107 GLU A N 1
ATOM 864 C CA . GLU A 1 107 ? 0.505 -12.574 9.044 1.00 77.12 107 GLU A CA 1
ATOM 865 C C . GLU A 1 107 ? -0.645 -13.593 9.052 1.00 77.12 107 GLU A C 1
ATOM 867 O O . GLU A 1 107 ? -1.592 -13.441 9.805 1.00 77.12 107 GLU A O 1
ATOM 872 N N . GLN A 1 108 ? -0.550 -14.667 8.262 1.00 77.06 108 GLN A N 1
ATOM 873 C CA . GLN A 1 108 ? -1.556 -15.740 8.226 1.00 77.06 108 GLN A CA 1
ATOM 874 C C . GLN A 1 108 ? -1.614 -16.603 9.496 1.00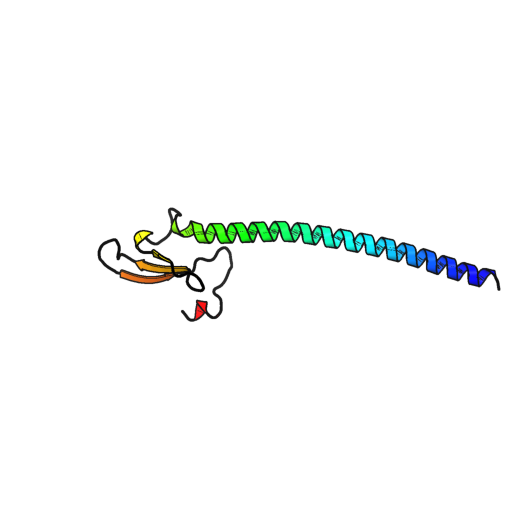 77.06 108 GLN A C 1
ATOM 876 O O . GLN A 1 108 ? -2.549 -17.384 9.651 1.00 77.06 108 GLN A O 1
ATOM 881 N N . GLN A 1 109 ? -0.587 -16.557 10.347 1.00 78.44 109 GLN A N 1
ATOM 882 C CA . GLN A 1 109 ? -0.542 -17.343 11.587 1.00 78.44 109 GLN A CA 1
ATOM 883 C C . GLN A 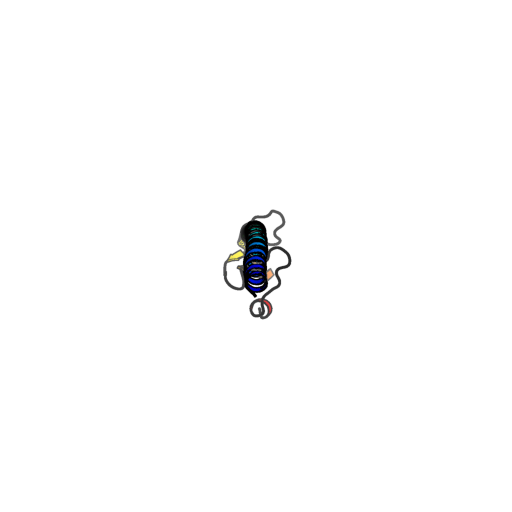1 109 ? -1.237 -16.651 12.760 1.00 78.44 109 GLN A C 1
ATOM 885 O O . GLN A 1 109 ? -1.389 -17.269 13.815 1.00 78.44 109 GLN A O 1
ATOM 890 N N . ILE A 1 110 ? -1.592 -15.382 12.579 1.00 72.00 110 ILE A N 1
ATOM 891 C CA . ILE A 1 110 ? -2.214 -14.504 13.566 1.00 72.00 110 ILE A CA 1
ATOM 892 C C . ILE A 1 110 ? -3.715 -14.489 13.284 1.00 72.00 110 ILE A C 1
ATOM 894 O O . ILE A 1 110 ? -4.477 -14.654 14.261 1.00 72.00 110 ILE A O 1
#

pLDDT: mean 83.55, std 10.41, range [58.5, 96.75]

Foldseek 3Di:
DVVVVVVVVVVVVVVVVVVVVVVVVVVVVVVVVVVVVVVVVVVVVVVFVVCQVCLQVDPPNPADNVQWDADDDLFGTWGQGCVVVVDGDDIDRHDRGPDPDDRDPSNVVD

Radius of gyration: 29.62 Å; chains: 1; bounding box: 65×26×80 Å

Sequence (110 aa):
MKSDRTLLIYGLLIGGLITYTFLTIRFYRKIKRIQQTTVRQSRSSILGEVSEKLSPLLPNFPYHTKDLVFVGKGIDYIVFDGLSNGRLREIVFLEIKTNTSQLNKNEQQI

Secondary structure (DSSP, 8-state):
-HHHHHHHHHHHHHHHHHHHHHHHHHHHHHHHHHHHHHHHHHHHHHHHHHHHHHGGGSTT-SS-GGGEEEEETTEEEEEEETGGGT---EEEEE----TTPPPPTTGGG-